Protein AF-A0A3B9L1I8-F1 (afdb_monomer)

Foldseek 3Di:
DDDPPDDDDDDDDDPPDDDDDPVDDDPVCCVVPVCVVCVVVDDDPDDVCVVVVDDDD

Radius of gyration: 16.49 Å; Cα contacts (8 Å, |Δi|>4): 23; chains: 1; bounding box: 23×20×48 Å

Secondary structure (DSSP, 8-state):
-EETTEE--------------TT---HHHIIIIIHHHHGGGSPP---HHHH--S---

pLDDT: mean 88.16, std 7.63, range [67.38, 98.0]

Organism: NCBI:txid1280948

Solvent-accessible surface area (backbone atoms only — not comparable to full-atom values): 4097 Å² total; per-residue (Å²): 90,72,61,91,90,36,79,48,90,78,82,82,87,70,92,87,79,88,85,88,60,94,89,58,84,50,76,66,53,36,63,74,46,50,48,64,73,45,50,90,73,55,78,78,89,63,60,68,55,80,81,46,80,62,83,87,115

Mean predicted aligned error: 5.88 Å

Structure (mmCIF, N/CA/C/O backbone):
data_AF-A0A3B9L1I8-F1
#
_entry.id   AF-A0A3B9L1I8-F1
#
loop_
_atom_site.group_PDB
_atom_site.id
_atom_site.type_symbol
_atom_site.label_atom_id
_atom_site.label_alt_id
_atom_site.label_comp_id
_atom_site.label_asym_id
_atom_site.label_entity_id
_atom_site.label_seq_id
_atom_site.pdbx_PDB_ins_code
_atom_site.Cartn_x
_atom_site.Cartn_y
_atom_site.Cartn_z
_atom_site.occupancy
_atom_site.B_iso_or_equiv
_atom_site.auth_seq_id
_atom_site.auth_comp_id
_atom_site.auth_asym_id
_atom_site.auth_atom_id
_atom_site.pdbx_PDB_model_num
ATOM 1 N N . ALA A 1 1 ? -1.292 -4.054 -13.425 1.00 76.25 1 ALA A N 1
ATOM 2 C CA . ALA A 1 1 ? -1.319 -2.570 -13.389 1.00 76.25 1 ALA A CA 1
ATOM 3 C C . ALA A 1 1 ? -1.454 -2.030 -14.801 1.00 76.25 1 ALA A C 1
ATOM 5 O O . ALA A 1 1 ? -1.295 -2.794 -15.744 1.00 76.25 1 ALA A O 1
ATOM 6 N N . VAL A 1 2 ? -1.746 -0.736 -14.932 1.00 73.50 2 VAL A N 1
ATOM 7 C CA . VAL A 1 2 ? -1.813 -0.032 -16.217 1.00 73.50 2 VAL A CA 1
ATOM 8 C C . VAL A 1 2 ? -0.860 1.162 -16.167 1.00 73.50 2 VAL A C 1
ATOM 10 O O . VAL A 1 2 ? -0.852 1.890 -15.173 1.00 73.50 2 VAL A O 1
ATOM 13 N N . ARG A 1 3 ? -0.061 1.347 -17.223 1.00 81.88 3 ARG A N 1
ATOM 14 C CA . ARG A 1 3 ? 0.827 2.504 -17.430 1.00 81.88 3 ARG A CA 1
ATOM 15 C C . ARG A 1 3 ? 0.588 3.031 -18.846 1.00 81.88 3 ARG A C 1
ATOM 17 O O . ARG A 1 3 ? 1.064 2.442 -19.809 1.00 81.88 3 ARG A O 1
ATOM 24 N N . GLY A 1 4 ? -0.175 4.116 -18.986 1.00 83.69 4 GLY A N 1
ATOM 25 C CA . GLY A 1 4 ? -0.621 4.576 -20.307 1.00 83.69 4 GLY A CA 1
ATOM 26 C C . GLY A 1 4 ? -1.529 3.536 -20.974 1.00 83.69 4 GLY A C 1
ATOM 27 O O . GLY A 1 4 ? -2.549 3.174 -20.394 1.00 83.69 4 GLY A O 1
ATOM 28 N N . ASN A 1 5 ? -1.137 3.048 -22.155 1.00 86.81 5 ASN A N 1
ATOM 29 C CA . ASN A 1 5 ? -1.874 2.024 -22.910 1.00 86.81 5 ASN A CA 1
ATOM 30 C C . ASN A 1 5 ? -1.376 0.582 -22.661 1.00 86.81 5 ASN A C 1
ATOM 32 O O . ASN A 1 5 ? -1.957 -0.358 -23.199 1.00 86.81 5 ASN A O 1
ATOM 36 N N . GLU A 1 6 ? -0.338 0.381 -21.839 1.00 86.50 6 GLU A N 1
ATOM 37 C CA . GLU A 1 6 ? 0.191 -0.952 -21.519 1.00 86.50 6 GLU A CA 1
ATOM 38 C C . GLU A 1 6 ? -0.596 -1.637 -20.396 1.00 86.50 6 GLU A C 1
ATOM 40 O O . GLU A 1 6 ? -0.908 -1.031 -19.362 1.00 86.50 6 GLU A O 1
ATOM 45 N N . VAL A 1 7 ? -0.824 -2.944 -20.550 1.00 87.25 7 VAL A N 1
ATOM 46 C CA . VAL A 1 7 ? -1.423 -3.802 -19.521 1.00 87.25 7 VAL A CA 1
ATOM 47 C C . VAL A 1 7 ? -0.354 -4.719 -18.931 1.00 87.25 7 VAL A C 1
ATOM 49 O O . VAL A 1 7 ? 0.228 -5.546 -19.626 1.00 87.25 7 VAL A O 1
ATOM 52 N N . VAL A 1 8 ? -0.125 -4.597 -17.623 1.00 86.75 8 VAL A N 1
ATOM 53 C CA . VAL A 1 8 ? 0.862 -5.391 -16.879 1.00 86.75 8 VAL A CA 1
ATOM 54 C C . VAL A 1 8 ? 0.150 -6.468 -16.062 1.00 86.75 8 VAL A C 1
ATOM 56 O O . VAL A 1 8 ? -0.645 -6.144 -15.169 1.00 86.75 8 VAL A O 1
ATOM 59 N N . LEU A 1 9 ? 0.464 -7.737 -16.332 1.00 86.62 9 LEU A N 1
ATOM 60 C CA . LEU A 1 9 ? 0.011 -8.882 -15.542 1.00 86.62 9 LEU A CA 1
ATOM 61 C C . LEU A 1 9 ? 0.921 -9.071 -14.320 1.00 86.62 9 LEU A C 1
ATOM 63 O O . LEU A 1 9 ? 2.136 -9.169 -14.460 1.00 86.62 9 LEU A O 1
ATOM 67 N N . PHE A 1 10 ? 0.328 -9.146 -13.129 1.00 82.69 10 PHE A N 1
ATOM 68 C CA . PHE A 1 10 ? 1.029 -9.506 -11.894 1.00 82.69 10 PHE A CA 1
ATOM 69 C C . PHE A 1 10 ? 0.520 -10.848 -11.374 1.00 82.69 10 PHE A C 1
ATOM 71 O O . PHE A 1 10 ? -0.680 -11.114 -11.446 1.00 82.69 10 PHE A O 1
ATOM 78 N N . ASP A 1 11 ? 1.419 -11.647 -10.803 1.00 75.88 11 ASP A N 1
ATOM 79 C CA . ASP A 1 11 ? 1.073 -12.793 -9.960 1.00 75.88 11 ASP A CA 1
ATOM 80 C C . ASP A 1 11 ? 1.073 -12.371 -8.474 1.00 75.88 11 ASP A C 1
ATOM 82 O O . ASP A 1 11 ? 1.722 -11.398 -8.087 1.00 75.88 11 ASP A O 1
ATOM 86 N N . GLN A 1 12 ? 0.258 -13.049 -7.670 1.00 67.38 12 GLN A N 1
ATOM 87 C CA . GLN A 1 12 ? -0.365 -12.582 -6.430 1.00 67.38 12 GLN A CA 1
ATOM 88 C C . GLN A 1 12 ? 0.569 -11.946 -5.379 1.00 67.38 12 GLN A C 1
ATOM 90 O O . GLN A 1 12 ? 1.619 -12.507 -5.047 1.00 67.38 12 GLN A O 1
ATOM 95 N N . PRO A 1 13 ? 0.129 -10.861 -4.704 1.00 75.50 13 PRO A N 1
ATOM 96 C CA . PRO A 1 13 ? 0.797 -10.390 -3.500 1.00 75.50 13 PRO A CA 1
ATOM 97 C C . PRO A 1 13 ? 0.563 -11.388 -2.358 1.00 75.50 13 PRO A C 1
ATOM 99 O O . PRO A 1 13 ? -0.562 -11.592 -1.898 1.00 75.50 13 PRO A O 1
ATOM 102 N N . ARG A 1 14 ? 1.639 -12.017 -1.877 1.00 86.31 14 ARG A N 1
ATOM 103 C CA . ARG A 1 14 ? 1.603 -12.807 -0.638 1.00 86.31 14 ARG A CA 1
ATOM 104 C C . ARG A 1 14 ? 1.433 -11.867 0.564 1.00 86.31 14 ARG A C 1
ATOM 106 O O . ARG A 1 14 ? 1.974 -10.761 0.522 1.00 86.31 14 ARG A O 1
ATOM 113 N N . PRO A 1 15 ? 0.744 -12.276 1.648 1.00 88.38 15 PRO A N 1
ATOM 114 C CA . PRO A 1 15 ? 0.708 -11.486 2.875 1.00 88.38 15 PRO A CA 1
ATOM 115 C C . PRO A 1 15 ? 2.131 -11.182 3.362 1.00 88.38 15 PRO A C 1
ATOM 117 O O . PRO A 1 15 ? 2.897 -12.100 3.646 1.00 88.38 15 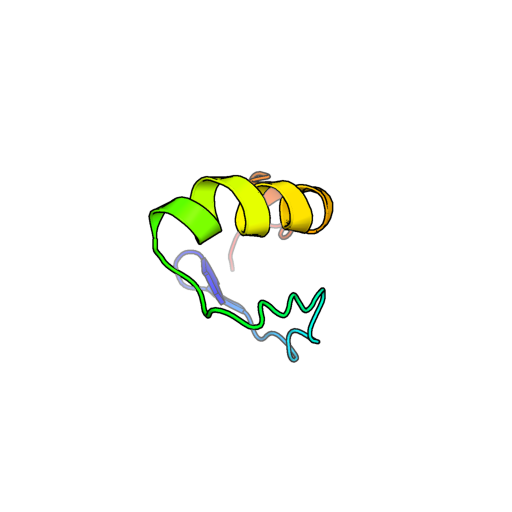PRO A O 1
ATOM 120 N N . VAL A 1 16 ? 2.488 -9.898 3.432 1.00 89.62 16 VAL A N 1
ATOM 121 C CA . VAL A 1 16 ? 3.846 -9.459 3.806 1.00 89.62 16 VAL A CA 1
ATOM 122 C C . VAL A 1 16 ? 3.991 -9.339 5.325 1.00 89.62 16 VAL A C 1
ATOM 124 O O . VAL A 1 16 ? 5.033 -9.671 5.883 1.00 89.62 16 VAL A O 1
ATOM 127 N N . LYS A 1 17 ? 2.937 -8.889 6.019 1.00 91.69 17 LYS A N 1
ATOM 128 C CA . LYS A 1 17 ? 2.905 -8.771 7.481 1.00 91.69 17 LYS A CA 1
ATOM 129 C C . LYS A 1 17 ? 1.467 -8.737 7.993 1.00 91.69 17 LYS A C 1
ATOM 131 O O . LYS A 1 17 ? 0.617 -8.092 7.388 1.00 91.69 17 LYS A O 1
ATOM 136 N N . SER A 1 18 ? 1.228 -9.366 9.142 1.00 93.56 18 SER A N 1
ATOM 137 C CA . SER A 1 18 ? -0.055 -9.335 9.852 1.00 93.56 18 SER A CA 1
ATOM 138 C C . SER A 1 18 ? 0.127 -8.731 11.239 1.00 93.56 18 SER A C 1
ATOM 140 O O . SER A 1 18 ? 1.112 -9.020 11.919 1.00 93.56 18 SER A O 1
ATOM 142 N N . LEU A 1 19 ? -0.827 -7.904 11.663 1.00 94.56 19 LEU A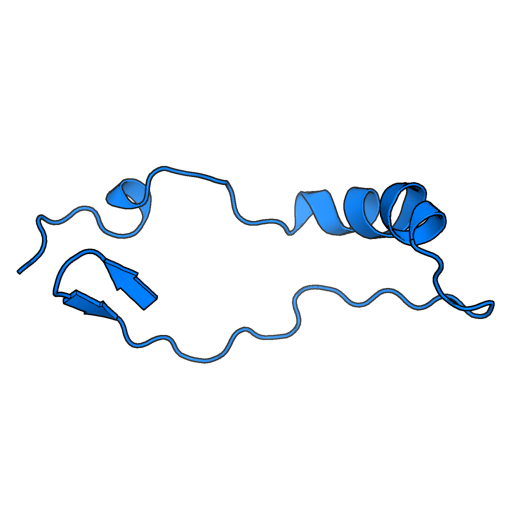 N 1
ATOM 143 C CA . LEU A 1 19 ? -0.890 -7.343 13.011 1.00 94.56 19 LEU A CA 1
ATOM 144 C C . LEU A 1 19 ? -2.280 -7.604 13.581 1.00 94.56 19 LEU A C 1
ATOM 146 O O . LEU A 1 19 ? -3.286 -7.310 12.937 1.00 94.56 19 LEU A O 1
ATOM 150 N N . ALA A 1 20 ? -2.320 -8.154 14.788 1.00 95.31 20 ALA A N 1
ATOM 151 C CA . ALA A 1 20 ? -3.549 -8.386 15.526 1.00 95.31 20 ALA A CA 1
ATOM 152 C C . ALA A 1 20 ? -3.611 -7.437 16.722 1.00 95.31 20 ALA A C 1
ATOM 154 O O . ALA A 1 20 ? -2.590 -7.141 17.343 1.00 95.31 20 ALA A O 1
ATOM 155 N N . ARG A 1 21 ? -4.822 -6.986 17.039 1.00 94.62 21 ARG A N 1
ATOM 156 C CA . ARG A 1 21 ? -5.118 -6.145 18.193 1.00 94.62 21 ARG A CA 1
ATOM 157 C C . ARG A 1 21 ? -6.413 -6.633 18.822 1.00 94.62 21 ARG A C 1
ATOM 159 O O . ARG A 1 21 ? -7.425 -6.716 18.130 1.00 94.62 21 ARG A O 1
ATOM 166 N N . LEU A 1 22 ? -6.356 -7.016 20.095 1.00 96.19 22 LEU A N 1
ATOM 167 C CA . LEU A 1 22 ? -7.443 -7.739 20.767 1.00 96.19 22 LEU A CA 1
ATOM 168 C C . LEU A 1 22 ? -8.666 -6.849 20.999 1.00 96.19 22 LEU A C 1
ATOM 170 O O . LEU A 1 22 ? -9.796 -7.288 20.829 1.00 96.19 22 LEU A O 1
ATOM 174 N N . GLU A 1 23 ? -8.428 -5.587 21.333 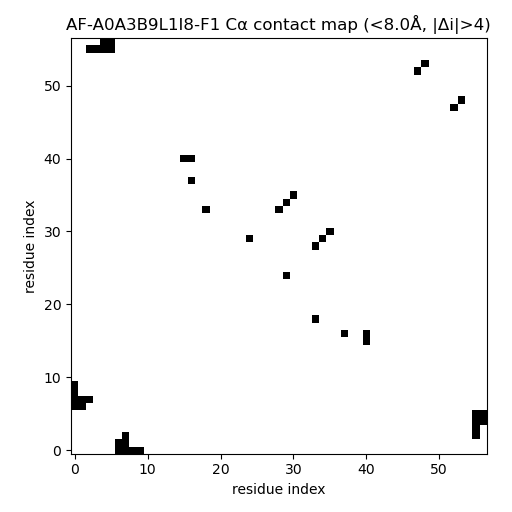1.00 95.38 23 GLU A N 1
ATOM 175 C CA . GLU A 1 23 ? -9.441 -4.557 21.550 1.00 95.38 23 GLU A CA 1
ATOM 176 C C . GLU A 1 23 ? -10.019 -3.968 20.247 1.00 95.38 23 GLU A C 1
ATOM 178 O O . GLU A 1 23 ? -10.894 -3.107 20.294 1.00 95.38 23 GLU A O 1
ATOM 183 N N . GLY A 1 24 ? -9.554 -4.441 19.085 1.00 96.00 24 GLY A N 1
ATOM 184 C CA . GLY A 1 24 ? -9.939 -3.927 17.773 1.0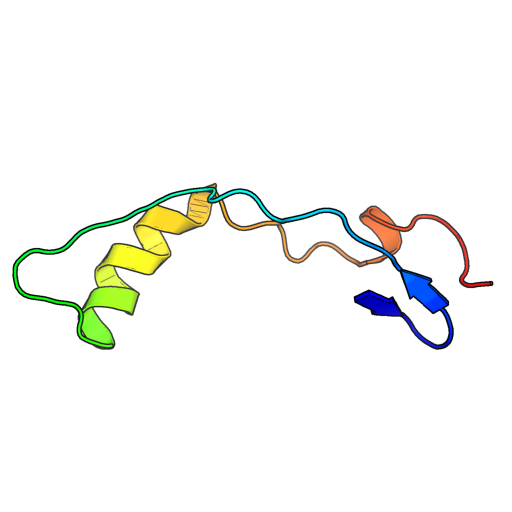0 96.00 24 GLY A CA 1
ATOM 185 C C . GLY A 1 24 ? -9.137 -2.699 17.334 1.00 96.00 24 GLY A C 1
ATOM 186 O O . GLY A 1 24 ? -8.359 -2.120 18.089 1.00 96.00 24 GLY A O 1
ATOM 187 N N . TRP A 1 25 ? -9.304 -2.321 16.067 1.00 97.25 25 TRP A N 1
ATOM 188 C CA . TRP A 1 25 ? -8.636 -1.165 15.468 1.00 97.25 25 TRP A CA 1
ATOM 189 C C . TRP A 1 25 ? -9.584 0.032 15.389 1.00 97.25 25 TRP A C 1
ATOM 191 O O . TRP A 1 25 ? -10.739 -0.110 14.991 1.00 97.25 25 TRP A O 1
ATOM 201 N N . THR A 1 26 ? -9.065 1.215 15.707 1.00 97.44 26 THR A N 1
ATOM 202 C CA . THR A 1 26 ? -9.683 2.510 15.392 1.00 97.44 26 THR A CA 1
ATOM 203 C C . THR A 1 26 ? -8.808 3.221 14.355 1.00 97.44 26 THR A C 1
ATOM 205 O O . THR A 1 26 ? -7.638 2.853 14.200 1.00 97.44 26 THR A O 1
ATOM 208 N N . PRO A 1 27 ? -9.322 4.228 13.630 1.00 97.69 27 PRO A N 1
ATOM 209 C CA . PRO A 1 27 ? -8.506 5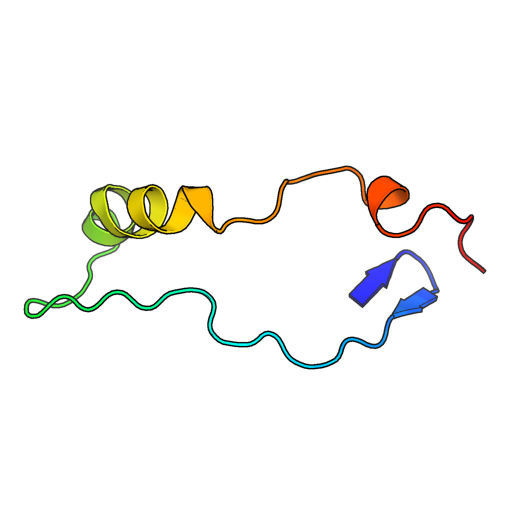.008 12.699 1.00 97.69 27 PRO A CA 1
ATOM 210 C C . PRO A 1 27 ? -7.243 5.596 13.346 1.00 97.69 27 PRO A C 1
ATOM 212 O O . PRO A 1 27 ? -6.159 5.497 12.777 1.00 97.69 27 PRO A O 1
ATOM 215 N N . GLU A 1 28 ? -7.358 6.128 14.563 1.00 98.00 28 GLU A N 1
ATOM 216 C CA . GLU A 1 28 ? -6.240 6.709 15.315 1.00 98.00 28 GLU A CA 1
ATOM 217 C C . GLU A 1 28 ? -5.203 5.633 15.640 1.00 98.00 28 GLU A C 1
ATOM 219 O O . GLU A 1 28 ? -4.010 5.805 15.401 1.00 98.00 28 GLU A O 1
ATOM 224 N N . SER A 1 29 ? -5.655 4.465 16.100 1.00 97.31 29 SER A N 1
ATOM 225 C CA . SER A 1 29 ? -4.741 3.403 16.500 1.00 97.31 29 SER A CA 1
ATOM 226 C C . SER A 1 29 ? -4.052 2.715 15.316 1.00 97.31 29 SER A C 1
ATOM 228 O O . SER A 1 29 ? -2.925 2.227 15.447 1.00 97.31 29 SER A O 1
ATOM 230 N N . LEU A 1 30 ? -4.668 2.747 14.131 1.00 97.38 30 LEU A N 1
ATOM 231 C CA . LEU A 1 30 ? -4.010 2.374 12.881 1.00 97.38 30 LEU A CA 1
ATOM 232 C C . LEU A 1 30 ? -2.878 3.344 12.522 1.00 97.38 30 LEU A C 1
ATOM 234 O O . LEU A 1 30 ? -1.791 2.891 12.153 1.00 97.38 30 LEU A O 1
ATOM 238 N N . LEU A 1 31 ? -3.117 4.652 12.646 1.00 97.50 31 LEU A N 1
ATOM 239 C CA . LEU A 1 31 ? -2.125 5.687 12.347 1.00 97.50 31 LEU A CA 1
ATOM 240 C C . LEU A 1 31 ? -0.953 5.655 13.333 1.00 97.50 31 LEU A C 1
ATOM 242 O O . LEU A 1 31 ? 0.199 5.725 12.909 1.00 97.50 31 LEU A O 1
ATOM 246 N N . ASP A 1 32 ? -1.244 5.481 14.620 1.00 96.69 32 ASP A N 1
ATOM 247 C CA . ASP A 1 32 ? -0.238 5.563 15.680 1.00 96.69 32 ASP A CA 1
ATOM 248 C C . ASP A 1 32 ? 0.587 4.281 15.829 1.00 96.69 32 ASP A C 1
ATOM 250 O O . ASP A 1 32 ? 1.734 4.328 16.274 1.00 96.69 32 ASP A O 1
ATOM 254 N N . GLN A 1 33 ? 0.022 3.118 15.478 1.00 95.94 33 GLN A N 1
ATOM 255 C CA . GLN A 1 33 ? 0.672 1.828 15.735 1.00 95.94 33 GLN A CA 1
ATOM 256 C C . GLN A 1 33 ? 0.816 0.953 14.495 1.00 95.94 33 GLN A C 1
ATOM 258 O O . GLN A 1 33 ? 1.922 0.480 14.212 1.00 95.94 33 GLN A O 1
ATOM 263 N N . ALA A 1 34 ? -0.263 0.717 13.745 1.00 96.31 34 ALA A N 1
ATOM 264 C CA . ALA A 1 34 ? -0.220 -0.246 12.646 1.00 96.31 34 ALA A CA 1
ATOM 265 C C . ALA A 1 34 ? 0.684 0.232 11.500 1.00 96.31 34 ALA A C 1
ATOM 267 O O . ALA A 1 34 ? 1.611 -0.485 11.113 1.00 96.31 34 ALA A O 1
ATOM 268 N N . LEU A 1 35 ? 0.470 1.452 10.995 1.00 95.50 35 LEU A N 1
ATOM 269 C CA . LEU A 1 35 ? 1.231 1.988 9.863 1.00 95.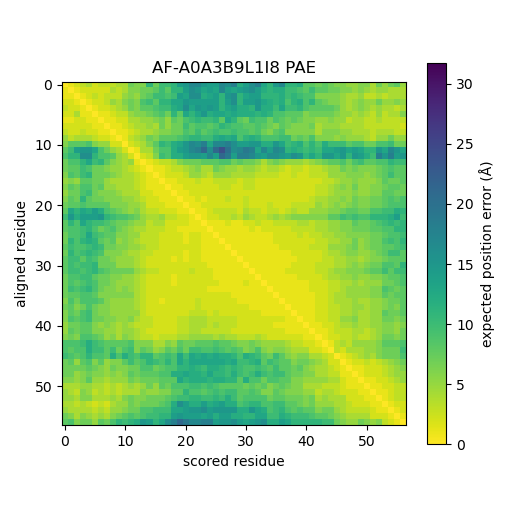50 35 LEU A CA 1
ATOM 270 C C . LEU A 1 35 ? 2.728 2.156 10.178 1.00 95.50 35 LEU A C 1
ATOM 272 O O . LEU A 1 35 ? 3.541 1.673 9.384 1.00 95.50 35 LEU A O 1
ATOM 276 N N . PRO A 1 36 ? 3.143 2.724 11.330 1.00 95.88 36 PRO A N 1
ATOM 277 C CA . PRO A 1 36 ? 4.556 2.781 11.701 1.00 95.88 36 PRO A CA 1
ATOM 278 C C . PRO A 1 36 ? 5.200 1.393 11.790 1.00 95.88 36 PRO A C 1
ATOM 280 O O . PRO A 1 36 ? 6.310 1.192 11.301 1.00 95.88 36 PRO A O 1
ATOM 283 N N . THR A 1 37 ? 4.483 0.407 12.339 1.00 96.50 37 THR A N 1
ATOM 284 C CA . THR A 1 37 ? 4.978 -0.974 12.472 1.00 96.50 37 THR A CA 1
ATOM 285 C C . THR A 1 37 ? 5.117 -1.681 11.123 1.00 96.50 37 THR A C 1
ATOM 287 O O . THR A 1 37 ? 5.964 -2.570 10.958 1.00 96.50 37 THR A O 1
ATOM 290 N N . MET A 1 38 ? 4.283 -1.322 10.147 1.00 95.12 38 MET A N 1
ATOM 291 C CA . MET A 1 38 ? 4.345 -1.866 8.793 1.00 95.12 38 MET A CA 1
ATOM 292 C C . MET A 1 38 ? 5.340 -1.123 7.896 1.00 95.12 38 MET A C 1
ATOM 294 O O . MET A 1 38 ? 5.782 -1.722 6.920 1.00 95.12 38 MET A O 1
ATOM 298 N N . LYS A 1 39 ? 5.764 0.099 8.256 1.00 93.19 39 LYS A N 1
ATOM 299 C CA . LYS A 1 39 ? 6.567 1.013 7.423 1.00 93.19 39 LYS A CA 1
ATOM 300 C C . LYS A 1 39 ? 7.765 0.367 6.722 1.00 93.19 39 LYS A C 1
ATOM 302 O O . LYS A 1 39 ? 7.980 0.620 5.546 1.00 93.19 39 LYS A O 1
ATOM 307 N N . ALA A 1 40 ? 8.518 -0.492 7.410 1.00 91.69 40 ALA A N 1
ATOM 308 C CA . ALA A 1 40 ? 9.686 -1.172 6.832 1.00 91.69 40 ALA A CA 1
ATOM 309 C C . ALA A 1 40 ? 9.351 -2.172 5.703 1.00 91.69 40 ALA A C 1
ATOM 311 O O . ALA A 1 40 ? 10.248 -2.623 5.003 1.00 91.69 40 ALA A O 1
ATOM 312 N N . ASN A 1 41 ? 8.077 -2.537 5.546 1.00 92.38 41 ASN A N 1
ATOM 313 C CA . ASN A 1 41 ? 7.574 -3.454 4.521 1.00 92.38 41 ASN A CA 1
ATOM 314 C C . ASN A 1 41 ? 6.860 -2.710 3.385 1.00 92.38 41 ASN A C 1
ATOM 316 O O . ASN A 1 41 ? 6.339 -3.350 2.473 1.00 92.38 41 ASN A O 1
ATOM 320 N N . PHE A 1 42 ? 6.766 -1.380 3.459 1.00 90.44 42 PHE A N 1
ATOM 321 C CA . PHE A 1 42 ? 6.215 -0.594 2.367 1.00 90.44 42 PHE A CA 1
ATOM 322 C C . PHE A 1 42 ? 7.222 -0.561 1.226 1.00 90.44 42 PHE A C 1
ATOM 324 O O . PHE A 1 42 ? 8.417 -0.357 1.439 1.00 90.44 42 PHE A O 1
ATOM 331 N N . PHE A 1 43 ? 6.723 -0.772 0.013 1.00 85.81 43 PHE A N 1
ATOM 332 C CA . PHE A 1 43 ? 7.515 -0.527 -1.179 1.00 85.81 43 PHE A CA 1
ATOM 333 C C . PHE A 1 43 ? 7.780 0.970 -1.300 1.00 85.81 43 PHE A C 1
ATOM 335 O O . PHE A 1 43 ? 6.921 1.793 -0.973 1.00 85.81 43 PHE A O 1
ATOM 342 N N . ASP A 1 44 ? 8.982 1.307 -1.757 1.00 82.94 44 ASP A N 1
ATOM 343 C CA . ASP A 1 44 ? 9.346 2.688 -2.029 1.00 82.94 44 ASP A CA 1
ATOM 344 C C . ASP A 1 44 ? 8.395 3.299 -3.069 1.00 82.94 44 ASP A C 1
ATOM 346 O O . ASP A 1 44 ? 7.954 2.623 -4.002 1.00 82.94 44 A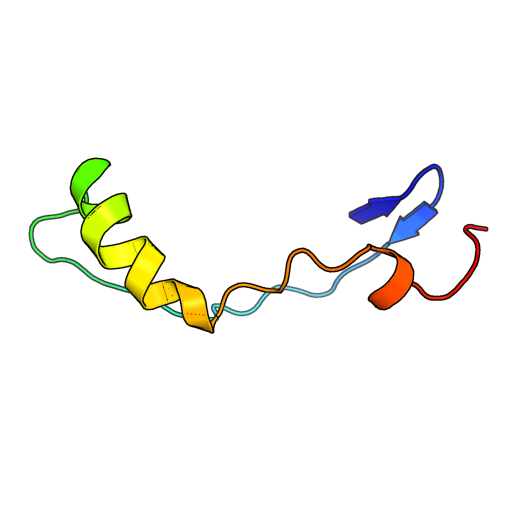SP A O 1
ATOM 350 N N . MET A 1 45 ? 8.127 4.600 -2.949 1.00 80.38 45 MET A N 1
ATOM 351 C CA . MET A 1 45 ? 7.384 5.379 -3.947 1.00 80.38 45 MET A CA 1
ATOM 352 C C . MET A 1 45 ? 8.249 5.702 -5.177 1.00 80.38 45 MET A C 1
ATOM 354 O O . MET A 1 45 ? 8.059 6.731 -5.828 1.00 80.38 45 MET A O 1
ATOM 358 N N . GLY A 1 46 ? 9.228 4.846 -5.474 1.00 79.38 46 GLY A N 1
ATOM 359 C CA . GLY A 1 46 ? 10.171 5.027 -6.561 1.00 79.38 46 GLY A CA 1
ATOM 360 C C . GLY A 1 46 ? 9.454 5.278 -7.885 1.00 79.38 46 GLY A C 1
ATOM 361 O O . GLY A 1 46 ? 8.332 4.821 -8.119 1.00 79.38 46 GLY A O 1
ATOM 362 N N . ALA A 1 47 ? 10.113 6.029 -8.766 1.00 82.12 47 ALA A N 1
ATOM 363 C CA . ALA A 1 47 ? 9.577 6.312 -10.089 1.00 82.12 47 ALA A CA 1
ATOM 364 C C . ALA A 1 47 ? 9.220 5.002 -10.797 1.00 82.12 47 ALA A C 1
ATOM 366 O O . ALA A 1 47 ? 10.005 4.064 -10.772 1.00 82.12 47 ALA A O 1
ATOM 367 N N . SER A 1 48 ? 8.086 4.937 -11.498 1.00 78.94 48 SER A N 1
ATOM 368 C CA . SER A 1 48 ? 7.700 3.713 -12.216 1.00 78.94 48 SER A CA 1
ATOM 369 C C . SER A 1 48 ? 8.776 3.233 -13.202 1.00 78.94 48 SER A C 1
ATOM 371 O O . SER A 1 48 ? 8.871 2.038 -13.459 1.00 78.94 48 SER A O 1
ATOM 373 N N . ALA A 1 49 ? 9.623 4.143 -13.701 1.00 81.38 49 ALA A N 1
ATOM 374 C CA . ALA A 1 49 ? 10.791 3.833 -14.524 1.00 81.38 49 ALA A CA 1
ATOM 375 C C . ALA A 1 49 ? 11.858 2.970 -13.815 1.00 81.38 49 ALA A C 1
ATOM 377 O O . ALA A 1 49 ? 12.629 2.298 -14.488 1.00 81.38 49 ALA A O 1
ATOM 378 N N . SER A 1 50 ? 11.910 2.945 -12.478 1.00 83.12 50 SER A N 1
ATOM 379 C CA . SER A 1 50 ? 12.818 2.058 -11.736 1.00 83.12 50 SER A CA 1
ATOM 380 C C . SER A 1 50 ? 12.378 0.592 -11.789 1.00 83.12 50 SER A C 1
ATOM 382 O O . SER A 1 50 ? 13.217 -0.300 -11.713 1.00 83.12 50 SER A O 1
ATOM 384 N N . VAL A 1 51 ? 11.072 0.344 -11.939 1.00 82.75 51 VAL A N 1
ATOM 385 C CA . VAL A 1 51 ? 10.482 -1.002 -12.034 1.00 82.75 51 VAL A CA 1
ATOM 386 C C . VAL A 1 51 ? 10.291 -1.418 -13.495 1.00 82.75 51 VAL A C 1
ATOM 388 O O . VAL A 1 51 ? 10.466 -2.584 -13.837 1.00 82.75 51 VAL A O 1
ATOM 391 N N . PHE A 1 52 ? 9.977 -0.458 -14.365 1.00 85.88 52 PHE A N 1
ATOM 392 C CA . PHE A 1 52 ? 9.768 -0.646 -15.800 1.00 85.88 52 PHE A CA 1
ATOM 393 C C . PHE A 1 52 ? 10.740 0.257 -16.583 1.00 85.88 52 PHE A C 1
ATOM 395 O O . PHE A 1 52 ? 10.338 1.341 -17.016 1.00 85.88 52 PHE A O 1
ATOM 402 N N . PRO A 1 53 ? 12.017 -0.147 -16.758 1.00 83.25 53 PRO A N 1
ATOM 403 C CA . PRO A 1 53 ? 13.079 0.708 -17.306 1.00 83.25 53 PRO A CA 1
ATOM 404 C C . PRO A 1 53 ? 13.017 0.893 -18.830 1.00 83.25 53 PRO A C 1
ATOM 406 O O . PRO A 1 53 ? 13.950 1.426 -19.422 1.00 83.25 53 PRO A O 1
ATOM 409 N N . TYR A 1 54 ? 11.946 0.425 -19.467 1.00 85.69 54 TYR A N 1
ATOM 410 C CA . TYR A 1 54 ? 11.721 0.511 -20.903 1.00 85.69 54 TYR A CA 1
ATOM 411 C C . TYR A 1 54 ? 10.603 1.502 -21.230 1.00 85.69 54 TYR A C 1
ATOM 413 O O . TYR A 1 54 ? 9.661 1.701 -20.443 1.00 85.69 54 TYR A O 1
ATOM 421 N N . ASP A 1 55 ? 10.709 2.085 -22.423 1.00 82.44 55 ASP A N 1
ATOM 422 C CA . ASP A 1 55 ? 9.661 2.916 -22.999 1.00 82.44 55 ASP A CA 1
ATOM 423 C C . ASP A 1 55 ? 8.395 2.078 -23.220 1.00 82.44 55 ASP A C 1
ATOM 425 O O . ASP A 1 55 ? 8.506 0.938 -23.679 1.00 82.44 55 ASP A O 1
ATOM 429 N N . PRO A 1 56 ? 7.205 2.601 -22.876 1.00 79.38 56 PRO A N 1
ATOM 430 C CA . PRO A 1 56 ? 5.959 1.886 -23.101 1.00 79.38 56 PRO A CA 1
ATOM 431 C C . PRO A 1 56 ? 5.773 1.503 -24.575 1.00 79.38 56 PRO A C 1
ATOM 433 O O . PRO A 1 56 ? 6.006 2.345 -25.447 1.00 79.38 56 PRO A O 1
ATOM 436 N N . VAL A 1 57 ? 5.327 0.271 -24.838 1.00 77.12 57 VAL A N 1
ATOM 437 C CA . VAL A 1 57 ? 4.969 -0.234 -26.180 1.00 77.12 57 VAL A CA 1
ATOM 438 C C . VAL A 1 57 ? 3.486 -0.084 -26.498 1.00 77.12 57 VAL A C 1
ATOM 440 O O . VAL A 1 57 ? 2.645 -0.235 -25.582 1.00 77.12 57 VAL A O 1
#

Sequence (57 aa):
AVRGNEVVLFDQPRPVKSLARLEGWTPESLLDQALPTMKANFFDMGASASVFPYDPV

=== Feature glossary ===
The record interleaves many kinds of information about one protein. Here is each kind framed as the question it answers.

Q: What does the local fold look like, residue by residue?
A: The Foldseek 3Di string encodes local tertiary geometry as a 20-letter alphabet — one character per residue — derived from the relative positions of nearby Cα atoms. Unlike the amino-acid sequence, 3Di is a direct function of the 3D structure, so two proteins with the same fold have similar 3Di strings even at low sequence identity.

Q: Which residues are in helices, strands, or loops?
A: The SS8 string is DSSP's per-residue secondary-structure call. α-helix (H) 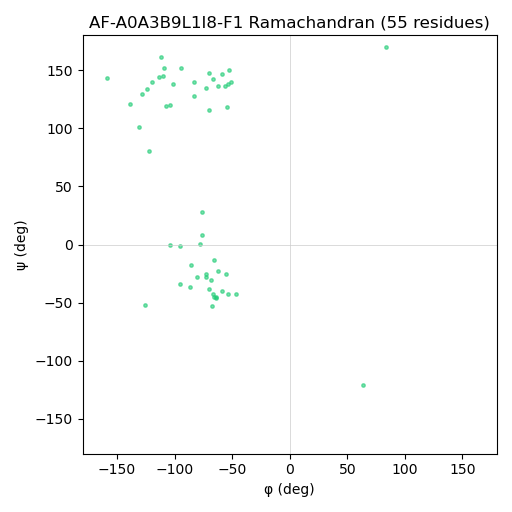means an i→i+4 H-bond ladder; β-strand (E) means the residue participates in a β-sheet; 3₁₀ (G) and π (I) are tighter and wider helices; T/S are turns/bends; '-' is loop.

Q: How big and how compact is the whole molecule?
A: Radius of gyration (Rg) is the root-mean-square distance of Cα atoms from their centroid — a single number for overall size and compactness. A globular domain of N residues has Rg ≈ 2.2·N^0.38 Å; an extended or disordered chain has a much larger Rg. The Cα contact count is the number of residue pairs whose Cα atoms are within 8 Å and are more than four positions apart in sequence — a standard proxy for tertiary packing density. The bounding box is the smallest axis-aligned box enclosing all Cα atoms.

Q: Where is each backbone atom in 3D?
A: Structure coordinates are given as an mmCIF _atom_site loop: one row per atom with element, residue name, chain id, sequence number, and x/y/z position in Å. Only the four main-chain atoms per residue are included here; side chains are omitted to keep the record compact.

Q: What is the amino-acid chain?
A: Primary structure: the covalent order of the twenty standard amino acids along the backbone. Two proteins with the same sequence will (almost always) fold to the same structure; two with 30% identity often share a fold but not the details.

Q: What if only a Cα trace is available?
A: Three-state secondary structure (P-SEA) collapses the eight DSSP classes into helix (a), strand (b), and coil (c). P-SEA assigns these from Cα geometry alone — distances and angles — without requiring backbone oxygens, so it works on any Cα trace.

Q: What family and function is it annotated with?
A: Database cross-references. InterPro integrates a dozen domain/family signature databases into unified entries with residue-range hits. GO terms attach function/process/location labels with evidence codes. CATH codes position the fold in a four-level structural taxonomy. Organism is the NCBI-taxonomy species name.

Q: How confident is the AlphaFold model at each residue?
A: pLDDT is the predicted lDDT-Cα score: AlphaFold's confidence that the local environment of each residue (all inter-atomic distances within 15 Å) is correctly placed. It is a per-residue number between 0 and 100, with higher meaning more reliable.

Q: How mobile is each atom in the crystal?
A: B-factor (Debye–Waller factor) reflects atomic displacement in the crystal lattice. It is an experimental observable (units Å²), not a prediction; low values mean the atom is pinned down, high values mean it moves or is heterogeneous across the crystal.

Q: Which residues are buried vs exposed?
A: SASA measures how much of the protein is reachable by solvent. It is computed by rolling a water-sized probe over the atomic surface and summing the exposed area (Å²). Per-residue SASA distinguishes core (buried, low SASA) from surface (exposed, high SASA) residues; total SASA is a whole-molecule size measure.

Q: What do the diagnostic plots show?
A: Plot images: a contact map (which residues are close in 3D, as an N×N binary image), a Ramachandran scatter (backbone torsion angles, revealing secondary-structure composition at a glance), and — for AlphaFold structures — a PAE heatmap (pairwise prediction confidence).

Q: What known structures does this most resemble?
A: The Foldseek neighbor list gives the closest exper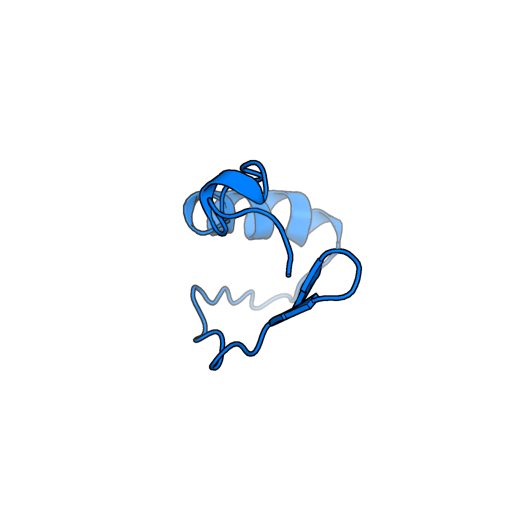imentally determined structures in the PDB, ranked by structural alignment. TM-score near 1 means near-identical fold; near 0.3 means only rough topology match. This is how one finds what a novel AlphaFold prediction most resembles in the solved-structure universe.

Q: Are the domains correctly placed relative to each other?
A: Predicted aligned error is AlphaFold's pairwise confidence. Unlike pLDDT (per-residue), PAE is per-residue-pair and captures whether two parts of the structure are correctly placed relative to each other. Units are ångströms of expected positional error.

Q: What do the rendered images show?
A: Structure images are PyMOL renders from six orthogonal camera directions. Cartoon representation draws helices as coils and strands as arrows; sticks shows the backbone as bonds; surface shows the solvent-excluded envelope. Rainbow coloring maps sequence position to hue (blue→red, N→C); chain coloring assigns a distinct color per polypeptide.

Q: What are the backbone torsion angles?
A: φ (phi) and ψ (psi) are the two rotatable backbone dihedrals per residue: φ is the C(i-1)–N–Cα–C torsion, ψ is the N–Cα–C–N(i+1) torsion, both in degrees on (−180°, 180°]. α-helical residues cluster near (−60°, −45°); β-strand residues near (−120°, +130°). A Ramachandran plot is simply a scatter of (φ, ψ) for every residue.